Protein AF-M1CPY2-F1 (afdb_monomer)

Nearest PDB structures (foldseek):
  3vcr-assembly1_A  TM=8.381E-01  e=2.082E-04  Oleispira antarctica
  4e38-assembly1_B  TM=8.653E-01  e=1.927E-03  Vibrionales bacterium SWAT-3
  5xsf-assembly1_A  TM=8.744E-01  e=2.066E-03  Zymomonas mobilis subsp. mobilis ZM4 = ATCC 31821
  1vhc-assembly2_D  TM=8.678E-01  e=7.744E-03  Haemophilus influenzae
  4i9a-assembly1_A  TM=6.554E-01  e=1.664E-02  Sus scrofa

Sequence (72 aa):
MDILVGVSESDVLYIPGVMTPTEILSAFSAGAKIVKVYPVSALGGVGYISALKRPFSHIPMVASQGITIVQI

pLDDT: mean 90.56, std 9.56, range [56.22, 97.69]

Radius of gyration: 12.79 Å; Cα contacts (8 Å, |Δi|>4): 89; chains: 1; bounding box: 28×27×31 Å

Structure (mmCIF, N/CA/C/O backbone):
data_AF-M1CPY2-F1
#
_entry.id   AF-M1CPY2-F1
#
loop_
_atom_site.group_PDB
_atom_site.id
_atom_site.type_symbol
_atom_site.label_atom_id
_atom_site.label_alt_id
_atom_site.label_comp_id
_atom_site.label_asym_id
_atom_site.label_entity_id
_atom_site.label_seq_id
_atom_site.pdbx_PDB_ins_code
_atom_site.Cartn_x
_atom_site.Cartn_y
_atom_site.Cartn_z
_atom_site.occupancy
_atom_site.B_iso_or_equiv
_atom_site.auth_seq_id
_atom_site.auth_comp_id
_atom_site.auth_asym_id
_atom_site.auth_atom_id
_atom_site.pdbx_PDB_model_num
ATOM 1 N N . MET A 1 1 ? 6.808 -13.682 -7.924 1.00 56.22 1 MET A N 1
ATOM 2 C CA . MET A 1 1 ? 7.639 -12.636 -8.562 1.00 56.22 1 MET A CA 1
ATOM 3 C C . MET A 1 1 ? 7.891 -12.918 -10.041 1.00 56.22 1 MET A C 1
ATOM 5 O O . MET A 1 1 ? 8.276 -11.997 -10.744 1.00 56.22 1 MET A O 1
ATOM 9 N N . ASP A 1 2 ? 7.572 -14.115 -10.536 1.00 64.62 2 ASP A N 1
ATOM 10 C CA . ASP A 1 2 ? 7.746 -14.504 -11.947 1.00 64.62 2 ASP A CA 1
ATOM 11 C C . ASP A 1 2 ? 7.044 -13.582 -12.951 1.00 64.62 2 ASP A C 1
ATOM 13 O O . ASP A 1 2 ? 7.589 -13.299 -14.011 1.00 64.62 2 ASP A O 1
ATOM 17 N N . ILE A 1 3 ? 5.872 -13.038 -12.600 1.00 73.69 3 ILE A N 1
ATOM 18 C CA . ILE A 1 3 ? 5.158 -12.085 -13.468 1.00 73.69 3 ILE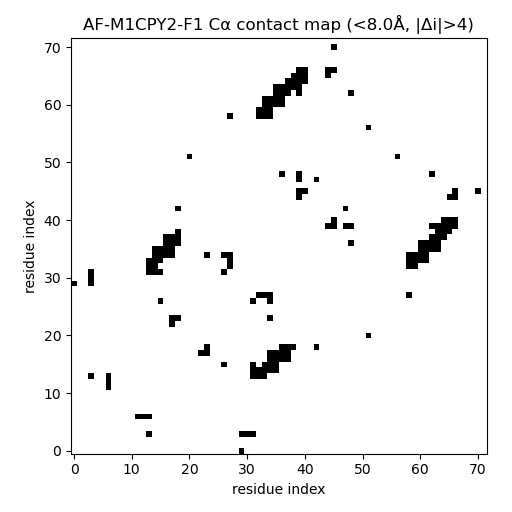 A CA 1
ATOM 19 C C . ILE A 1 3 ? 5.975 -10.806 -13.657 1.00 73.69 3 ILE A C 1
ATOM 21 O O . ILE A 1 3 ? 6.055 -10.295 -14.765 1.00 73.69 3 ILE A O 1
ATOM 25 N N . LEU A 1 4 ? 6.606 -10.307 -12.590 1.00 73.94 4 LEU A N 1
ATOM 26 C CA . LEU A 1 4 ? 7.384 -9.072 -12.637 1.00 73.94 4 LEU A CA 1
ATOM 27 C C . LEU A 1 4 ? 8.635 -9.227 -13.513 1.00 73.94 4 LEU A C 1
ATOM 29 O O . LEU A 1 4 ? 8.980 -8.315 -14.256 1.00 73.94 4 LEU A O 1
ATOM 33 N N . VAL A 1 5 ? 9.264 -10.403 -13.455 1.00 68.44 5 VAL A N 1
ATOM 34 C CA . VAL A 1 5 ? 10.360 -10.782 -14.357 1.00 68.44 5 VAL A CA 1
ATOM 35 C C . VAL A 1 5 ? 9.859 -10.863 -15.802 1.00 68.44 5 VAL A C 1
ATOM 37 O O . VAL A 1 5 ? 10.529 -10.396 -16.711 1.00 68.44 5 VAL A O 1
ATOM 40 N N . GLY A 1 6 ? 8.653 -11.392 -16.023 1.00 71.75 6 GLY A N 1
ATOM 41 C CA . GLY A 1 6 ? 8.059 -11.494 -17.358 1.00 71.75 6 GLY A CA 1
ATOM 42 C C . GLY A 1 6 ? 7.677 -10.159 -18.008 1.00 71.75 6 GLY A C 1
ATOM 43 O O . GLY A 1 6 ? 7.647 -10.082 -19.232 1.00 71.75 6 GLY A O 1
ATOM 44 N N . VAL A 1 7 ? 7.388 -9.108 -17.229 1.00 80.06 7 VAL A N 1
ATOM 45 C CA . VAL A 1 7 ? 7.014 -7.782 -17.765 1.00 80.06 7 VAL A CA 1
ATOM 46 C C . VAL A 1 7 ? 8.150 -6.757 -17.790 1.00 80.06 7 VAL A C 1
ATOM 48 O O . VAL A 1 7 ? 7.943 -5.672 -18.330 1.00 80.06 7 VAL A O 1
ATOM 51 N N . SER A 1 8 ? 9.344 -7.059 -17.267 1.00 69.75 8 SER A N 1
ATOM 52 C CA . SER A 1 8 ? 10.432 -6.071 -17.143 1.00 69.75 8 SER A CA 1
ATOM 53 C C . SER A 1 8 ? 10.939 -5.502 -18.474 1.00 69.75 8 SER A C 1
ATOM 55 O O . SER A 1 8 ? 11.488 -4.405 -18.484 1.00 69.75 8 SER A O 1
ATOM 57 N N . GLU A 1 9 ? 10.741 -6.220 -19.583 1.00 73.00 9 GLU A N 1
ATOM 58 C CA . GLU A 1 9 ? 11.115 -5.790 -20.942 1.00 73.00 9 GLU A CA 1
ATOM 59 C C . GLU A 1 9 ? 9.920 -5.308 -21.784 1.00 73.00 9 GLU A C 1
ATOM 61 O O . GLU A 1 9 ? 10.058 -5.027 -22.972 1.00 73.00 9 GLU A O 1
ATOM 66 N N . SER A 1 10 ? 8.734 -5.211 -21.182 1.00 76.94 10 SER A N 1
ATOM 67 C CA . SER A 1 10 ? 7.508 -4.775 -21.853 1.00 76.94 10 SER A CA 1
ATOM 68 C C . SER A 1 10 ? 7.056 -3.407 -21.345 1.00 76.94 10 SER A C 1
ATOM 70 O O . SER A 1 10 ? 7.291 -3.058 -20.190 1.00 76.94 10 SER A O 1
ATOM 72 N N . ASP A 1 11 ? 6.301 -2.665 -22.155 1.00 84.38 11 ASP A N 1
ATOM 73 C CA . ASP A 1 11 ? 5.674 -1.396 -21.745 1.00 84.38 11 ASP A CA 1
ATOM 74 C C . ASP A 1 11 ? 4.461 -1.583 -20.800 1.00 84.38 11 ASP A C 1
ATOM 76 O O . ASP A 1 11 ? 3.604 -0.707 -20.661 1.00 84.38 11 ASP A O 1
ATOM 80 N N . VAL A 1 12 ? 4.353 -2.737 -20.134 1.00 89.56 12 VAL A N 1
ATOM 81 C CA . VAL A 1 12 ? 3.225 -3.078 -19.262 1.00 89.56 12 VAL A CA 1
ATOM 82 C C . VAL A 1 12 ? 3.500 -2.637 -17.827 1.00 89.56 12 VAL A C 1
ATOM 84 O O . VAL A 1 12 ? 4.480 -3.031 -17.196 1.00 89.56 12 VAL A O 1
ATOM 87 N N . LEU A 1 13 ? 2.573 -1.865 -17.257 1.00 89.56 13 LEU A N 1
ATOM 88 C CA . LEU A 1 13 ? 2.602 -1.525 -15.839 1.00 89.56 13 LEU A CA 1
ATOM 89 C C . LEU A 1 13 ? 2.008 -2.662 -14.998 1.00 89.56 13 LEU A C 1
ATOM 91 O O . LEU A 1 13 ? 0.797 -2.883 -14.991 1.00 89.56 13 LEU A O 1
ATOM 95 N N . TYR A 1 14 ? 2.855 -3.337 -14.226 1.00 91.94 14 TYR A N 1
ATOM 96 C CA . TYR A 1 14 ? 2.417 -4.300 -13.220 1.00 91.94 14 TYR A CA 1
ATOM 97 C C . TYR A 1 14 ? 2.153 -3.624 -11.868 1.00 91.94 14 TYR A C 1
ATOM 99 O O . TYR A 1 14 ? 3.030 -2.957 -11.315 1.00 91.94 14 TYR A O 1
ATOM 107 N N . ILE A 1 15 ? 0.947 -3.829 -11.326 1.00 95.06 15 ILE A N 1
ATOM 108 C CA . ILE A 1 15 ? 0.500 -3.283 -10.037 1.00 95.06 15 ILE A CA 1
ATOM 109 C C . ILE A 1 15 ? 0.060 -4.444 -9.130 1.00 95.06 15 ILE A C 1
ATOM 111 O O . ILE A 1 15 ? -1.089 -4.886 -9.222 1.00 95.06 15 ILE A O 1
ATOM 115 N N . PRO A 1 16 ? 0.939 -4.970 -8.259 1.00 95.56 16 PRO A N 1
ATOM 116 C CA . PRO A 1 16 ? 0.582 -6.069 -7.374 1.00 95.56 16 PRO A CA 1
ATOM 117 C C . PRO A 1 16 ? -0.438 -5.627 -6.323 1.00 95.56 16 PRO A C 1
ATOM 119 O O . PRO A 1 16 ? -0.360 -4.522 -5.779 1.00 95.56 16 PRO A O 1
ATOM 122 N N . GLY A 1 17 ? -1.379 -6.521 -6.019 1.00 96.31 17 GLY A N 1
ATOM 123 C CA . GLY A 1 17 ? -2.259 -6.392 -4.862 1.00 96.31 17 GLY A CA 1
ATOM 124 C C . GLY A 1 17 ? -1.509 -6.724 -3.574 1.00 96.31 17 GLY A C 1
ATOM 125 O O . GLY A 1 17 ? -0.805 -7.729 -3.525 1.00 96.31 17 GLY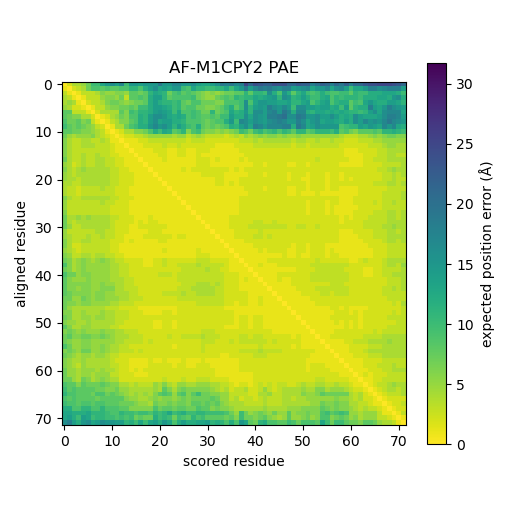 A O 1
ATOM 126 N N . VAL A 1 18 ? -1.657 -5.888 -2.549 1.00 97.25 18 VAL A N 1
ATOM 127 C CA . VAL A 1 18 ? -1.007 -6.049 -1.240 1.00 97.25 18 VAL A CA 1
ATOM 128 C C . VAL A 1 18 ? -1.979 -5.713 -0.113 1.00 97.25 18 VAL A C 1
ATOM 130 O O . VAL A 1 18 ? -2.878 -4.883 -0.282 1.00 97.25 18 VAL A O 1
ATOM 133 N N . MET A 1 19 ? -1.781 -6.333 1.049 1.00 96.88 19 MET A N 1
ATOM 134 C CA . MET A 1 19 ? -2.587 -6.102 2.247 1.00 96.88 19 MET A CA 1
ATOM 135 C C . MET A 1 19 ? -1.771 -5.567 3.419 1.00 96.88 19 MET A C 1
ATOM 137 O O . MET A 1 19 ? -2.352 -4.898 4.261 1.00 96.88 19 MET A O 1
ATOM 141 N N . THR A 1 20 ? -0.464 -5.837 3.493 1.00 96.81 20 THR A N 1
ATOM 142 C CA . THR A 1 20 ? 0.363 -5.607 4.691 1.00 96.81 20 THR A CA 1
ATOM 143 C C . THR A 1 20 ? 1.644 -4.802 4.414 1.00 96.81 20 THR A C 1
ATOM 145 O O . THR A 1 20 ? 2.127 -4.783 3.280 1.00 96.81 20 THR A O 1
ATOM 148 N N . PRO A 1 21 ? 2.263 -4.179 5.443 1.00 97.19 21 PRO A N 1
ATOM 149 C CA . PRO A 1 21 ? 3.559 -3.502 5.314 1.00 97.19 21 PRO A CA 1
ATOM 150 C C . PRO A 1 21 ? 4.659 -4.364 4.687 1.00 97.19 21 PRO A C 1
ATOM 152 O O . PRO A 1 21 ? 5.419 -3.883 3.849 1.00 97.19 21 PRO A O 1
ATOM 155 N N . THR A 1 22 ? 4.730 -5.641 5.070 1.00 97.69 22 THR A N 1
ATOM 156 C CA . THR A 1 22 ? 5.734 -6.569 4.542 1.00 97.69 22 THR A CA 1
ATOM 157 C C . THR A 1 22 ? 5.521 -6.813 3.055 1.00 97.69 22 THR A C 1
ATOM 159 O O . THR A 1 22 ? 6.472 -6.720 2.289 1.00 97.69 22 THR A O 1
ATOM 162 N N . GLU A 1 23 ? 4.283 -7.050 2.6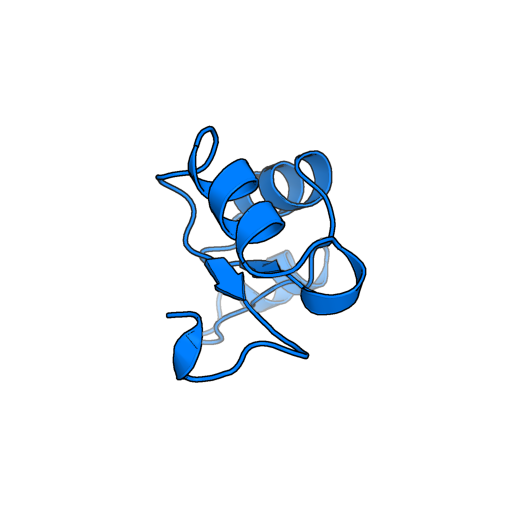19 1.00 97.44 23 GLU A N 1
ATOM 163 C CA . GLU A 1 23 ? 3.978 -7.256 1.198 1.00 97.44 23 GLU A CA 1
ATOM 164 C C . GLU A 1 23 ? 4.246 -6.006 0.357 1.00 97.44 23 GLU A C 1
ATOM 166 O O . GLU A 1 23 ? 4.760 -6.127 -0.753 1.00 97.44 23 GLU A O 1
ATOM 171 N N . ILE A 1 24 ? 3.948 -4.811 0.884 1.00 97.56 24 ILE A N 1
ATOM 172 C CA . ILE A 1 24 ? 4.276 -3.534 0.230 1.00 97.56 24 ILE A CA 1
ATOM 173 C C . ILE A 1 24 ? 5.779 -3.449 -0.025 1.00 97.56 24 ILE A C 1
ATOM 175 O O . ILE A 1 24 ? 6.199 -3.208 -1.158 1.00 97.56 24 ILE A O 1
ATOM 179 N N . LEU A 1 25 ? 6.584 -3.672 1.017 1.00 96.94 25 LEU A N 1
ATOM 180 C CA . LEU A 1 25 ? 8.035 -3.602 0.913 1.00 96.94 25 LEU A CA 1
ATOM 181 C C . LEU A 1 25 ? 8.571 -4.683 -0.029 1.00 96.94 25 LEU A C 1
ATOM 183 O O . LEU A 1 25 ? 9.349 -4.373 -0.922 1.00 96.94 25 LEU A O 1
ATOM 187 N N . SER A 1 26 ? 8.110 -5.930 0.107 1.00 96.19 26 SER A N 1
ATOM 188 C CA . SER A 1 26 ? 8.520 -7.032 -0.767 1.00 96.19 26 SER A CA 1
ATOM 189 C C . SER A 1 26 ? 8.195 -6.761 -2.236 1.00 96.19 26 SER A C 1
ATOM 191 O O . SER A 1 26 ? 9.034 -7.015 -3.096 1.00 96.19 26 SER A O 1
ATOM 193 N N . ALA A 1 27 ? 7.009 -6.229 -2.540 1.00 95.44 27 ALA A N 1
ATOM 194 C CA . ALA A 1 27 ? 6.613 -5.892 -3.903 1.00 95.44 27 ALA A CA 1
ATOM 195 C C . ALA A 1 27 ? 7.460 -4.752 -4.482 1.00 95.44 27 ALA A C 1
ATOM 197 O O . ALA A 1 27 ? 7.923 -4.842 -5.620 1.00 95.44 27 ALA A O 1
ATOM 198 N N . PHE A 1 28 ? 7.692 -3.697 -3.701 1.00 95.44 28 PHE A N 1
ATOM 199 C CA . PHE A 1 28 ? 8.497 -2.562 -4.137 1.00 95.44 28 PHE A CA 1
ATOM 200 C C . PHE A 1 28 ? 9.966 -2.954 -4.343 1.00 95.44 28 PHE A C 1
ATOM 202 O O . PHE A 1 28 ? 10.536 -2.667 -5.391 1.00 95.44 28 PHE A O 1
ATOM 209 N N 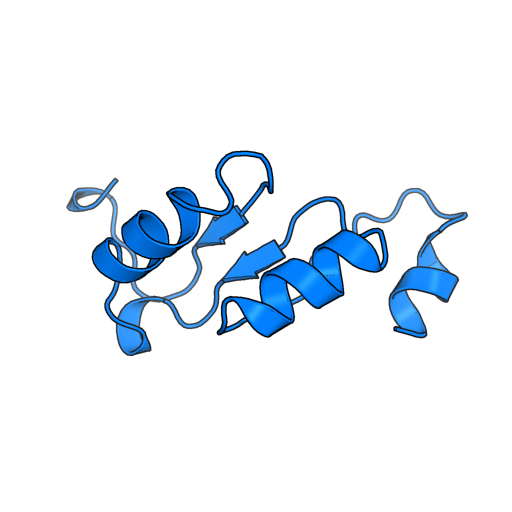. SER A 1 29 ? 10.554 -3.707 -3.406 1.00 94.5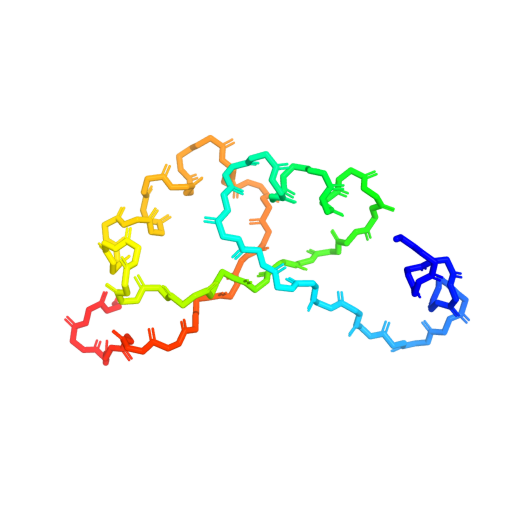6 29 SER A N 1
ATOM 210 C CA . SER A 1 29 ? 11.916 -4.245 -3.526 1.00 94.56 29 SER A CA 1
ATOM 211 C C . SER A 1 29 ? 12.086 -5.202 -4.706 1.00 94.56 29 SER A C 1
ATOM 213 O O . SER A 1 29 ? 13.193 -5.335 -5.217 1.00 94.56 29 SER A O 1
ATOM 215 N N . ALA A 1 30 ? 11.009 -5.843 -5.166 1.00 93.00 30 ALA A N 1
ATOM 216 C CA . ALA A 1 30 ? 11.032 -6.662 -6.373 1.00 93.00 30 ALA A CA 1
ATOM 217 C C . ALA A 1 30 ? 11.166 -5.835 -7.660 1.00 93.00 30 ALA A C 1
ATOM 219 O O . ALA A 1 30 ? 11.569 -6.380 -8.680 1.00 93.00 30 ALA A O 1
ATOM 220 N N . GLY A 1 31 ? 10.803 -4.548 -7.627 1.00 92.06 31 GLY A N 1
ATOM 221 C CA . GLY A 1 31 ? 10.765 -3.659 -8.791 1.00 92.06 31 GLY A CA 1
ATOM 222 C C . GLY A 1 31 ? 9.367 -3.153 -9.162 1.00 92.06 31 GLY A C 1
ATOM 223 O O . GLY A 1 31 ? 9.214 -2.495 -10.193 1.00 92.06 31 GLY A O 1
ATOM 224 N N . ALA A 1 32 ? 8.331 -3.427 -8.359 1.00 94.12 32 ALA A N 1
ATOM 225 C CA . ALA A 1 32 ? 7.020 -2.826 -8.592 1.00 94.12 32 ALA A CA 1
ATOM 226 C C . ALA A 1 32 ? 7.093 -1.304 -8.397 1.00 94.12 32 ALA A C 1
ATOM 228 O O . ALA A 1 32 ? 7.530 -0.819 -7.357 1.00 94.12 32 ALA A O 1
ATOM 229 N N . LYS A 1 33 ? 6.618 -0.540 -9.385 1.00 94.44 33 LYS A N 1
ATOM 230 C CA . LYS A 1 33 ? 6.639 0.935 -9.345 1.00 94.44 33 LYS A CA 1
ATOM 231 C C . LYS A 1 33 ? 5.500 1.531 -8.508 1.00 94.44 33 LYS A C 1
ATOM 233 O O . LYS A 1 33 ? 5.571 2.683 -8.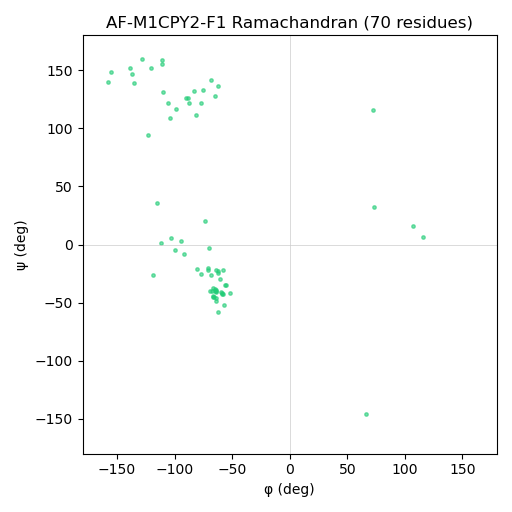094 1.00 94.44 33 LYS A O 1
ATOM 238 N N . ILE A 1 34 ? 4.436 0.762 -8.296 1.00 96.50 34 ILE A N 1
ATOM 239 C CA . ILE A 1 34 ? 3.223 1.140 -7.568 1.00 96.50 34 ILE A CA 1
ATOM 240 C C . ILE A 1 34 ? 2.562 -0.132 -7.042 1.00 96.50 34 ILE A C 1
ATOM 242 O O . ILE A 1 34 ? 2.648 -1.175 -7.688 1.00 96.50 34 ILE A O 1
ATOM 246 N N . VAL A 1 35 ? 1.887 -0.056 -5.897 1.00 97.50 35 VAL A N 1
ATOM 247 C CA . VAL A 1 35 ? 1.137 -1.185 -5.321 1.00 97.50 35 VAL A CA 1
ATOM 248 C C . VAL A 1 35 ? -0.344 -0.845 -5.158 1.00 97.50 35 VAL A C 1
ATOM 250 O O . VAL A 1 35 ? -0.713 0.314 -4.964 1.00 97.50 35 VAL A O 1
ATOM 253 N N . LYS A 1 36 ? -1.213 -1.855 -5.218 1.00 97.56 36 LYS A N 1
ATOM 254 C CA . LYS A 1 36 ? -2.650 -1.717 -4.963 1.00 97.56 36 LYS A CA 1
ATOM 255 C C . LYS A 1 36 ? -2.975 -2.267 -3.579 1.00 97.56 36 LYS A C 1
ATOM 257 O O . LYS A 1 36 ? -2.977 -3.478 -3.386 1.00 97.56 36 LYS A O 1
ATOM 262 N N . VAL A 1 37 ? -3.299 -1.391 -2.634 1.00 97.56 37 VAL A N 1
ATOM 263 C CA . VAL A 1 37 ? -3.775 -1.805 -1.310 1.00 97.56 37 VAL A CA 1
ATOM 264 C C . VAL A 1 37 ? -5.232 -2.241 -1.437 1.00 97.56 37 VAL A C 1
ATOM 266 O O . VAL A 1 37 ? -6.077 -1.474 -1.909 1.00 97.56 37 VAL A O 1
ATOM 269 N N . TYR A 1 38 ? -5.524 -3.483 -1.064 1.00 96.38 38 TYR A N 1
ATOM 270 C CA . TYR A 1 38 ? -6.841 -4.088 -1.251 1.00 96.38 38 TYR A CA 1
ATOM 271 C C . TYR A 1 38 ? -7.060 -5.257 -0.282 1.00 96.38 38 TYR A C 1
ATOM 273 O O . TYR A 1 38 ? -6.153 -6.075 -0.174 1.00 96.38 38 TYR A O 1
ATOM 281 N N . PRO A 1 39 ? -8.259 -5.437 0.314 1.00 95.75 39 PRO A N 1
ATOM 282 C CA . PRO A 1 39 ? -9.428 -4.547 0.307 1.00 95.75 39 PRO A CA 1
ATOM 283 C C . PRO A 1 39 ? -9.365 -3.521 1.450 1.00 95.75 39 PRO A C 1
ATOM 285 O O . PRO A 1 39 ? -9.319 -3.885 2.622 1.00 95.75 39 PRO A O 1
ATOM 288 N N . VAL A 1 40 ? -9.392 -2.224 1.132 1.00 96.00 40 VAL A N 1
ATOM 289 C CA . VAL A 1 40 ? -9.073 -1.175 2.121 1.00 96.00 40 VAL A CA 1
ATOM 290 C C . VAL A 1 40 ? -10.128 -1.047 3.218 1.00 96.00 40 VAL A C 1
ATOM 292 O O . VAL A 1 40 ? -9.768 -0.889 4.384 1.00 96.00 40 VAL A O 1
ATOM 295 N N . SER A 1 41 ? -11.420 -1.145 2.894 1.00 94.06 41 SER A N 1
ATOM 296 C CA . SER A 1 41 ? -12.489 -1.036 3.900 1.00 94.06 41 SER A CA 1
ATOM 297 C C . SER A 1 41 ? -12.369 -2.073 5.018 1.00 94.06 41 SER A C 1
ATOM 299 O O . SER A 1 41 ? -12.495 -1.720 6.188 1.00 94.06 41 SER A O 1
ATOM 301 N N . ALA A 1 42 ? -12.052 -3.324 4.679 1.00 95.50 42 ALA A N 1
ATOM 302 C CA . ALA A 1 42 ? -11.886 -4.402 5.654 1.0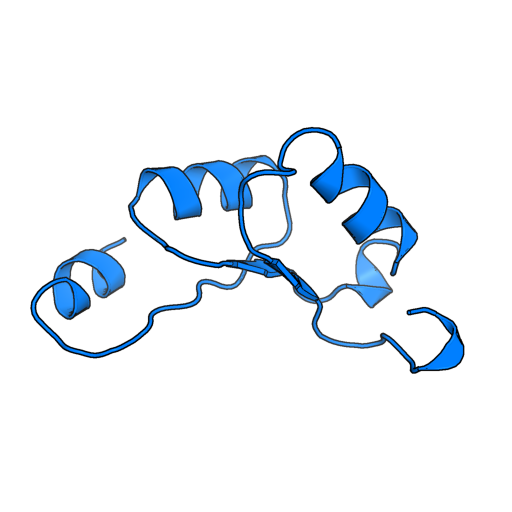0 95.50 42 ALA A CA 1
ATOM 303 C C . ALA A 1 42 ? -10.619 -4.253 6.517 1.00 95.50 42 ALA A C 1
ATOM 305 O O . ALA A 1 42 ? -10.547 -4.827 7.599 1.00 95.50 42 ALA A O 1
ATOM 306 N N . LEU A 1 43 ? -9.632 -3.478 6.057 1.00 95.75 43 LEU A N 1
ATOM 307 C CA . LEU A 1 43 ? -8.349 -3.274 6.737 1.00 95.75 43 LEU A CA 1
ATOM 308 C C . LEU A 1 43 ? -8.321 -2.029 7.638 1.00 95.75 43 LEU A C 1
ATOM 310 O O . LEU A 1 43 ? -7.288 -1.723 8.225 1.00 95.75 43 LEU A O 1
ATOM 314 N N . GLY A 1 44 ? -9.438 -1.305 7.767 1.00 94.38 44 GLY A N 1
ATOM 315 C CA . GLY A 1 44 ? -9.520 -0.073 8.564 1.00 94.38 44 GLY A CA 1
ATOM 316 C C . GLY A 1 44 ? -9.618 1.212 7.736 1.00 94.38 44 GLY A C 1
ATOM 317 O O . GLY A 1 44 ? -9.404 2.309 8.255 1.00 94.38 44 GLY A O 1
ATOM 318 N N . GLY A 1 45 ? -9.950 1.104 6.447 1.00 94.50 45 GLY A N 1
ATOM 319 C CA . GLY A 1 45 ? -10.328 2.243 5.613 1.00 94.50 45 GLY A CA 1
ATOM 320 C C . GLY A 1 45 ? -9.184 3.231 5.364 1.00 94.50 45 GLY A C 1
ATOM 321 O O . GLY A 1 45 ? -8.009 2.871 5.276 1.00 94.50 45 GLY A O 1
ATOM 322 N N . VAL A 1 46 ? -9.526 4.519 5.275 1.00 94.00 46 VAL A N 1
ATOM 323 C CA . VAL A 1 46 ? -8.551 5.608 5.071 1.00 94.00 46 VAL A CA 1
ATOM 324 C C . VAL A 1 46 ? -7.529 5.697 6.206 1.00 94.00 46 VAL A C 1
ATOM 326 O O . VAL A 1 46 ? -6.373 6.053 5.962 1.00 94.00 46 VAL A O 1
ATOM 329 N N . GLY A 1 47 ? -7.910 5.316 7.429 1.00 95.31 47 GLY A N 1
ATOM 330 C CA . GLY A 1 47 ? -6.981 5.235 8.556 1.00 95.31 47 GLY A CA 1
ATOM 331 C C . GLY A 1 47 ? -5.835 4.260 8.283 1.00 95.31 47 GLY A C 1
ATOM 332 O O . GLY A 1 47 ? -4.677 4.591 8.537 1.00 95.31 47 GLY A O 1
ATOM 333 N N . TYR A 1 48 ? -6.134 3.112 7.668 1.00 95.81 48 TYR A N 1
ATOM 334 C CA . TYR A 1 48 ? -5.121 2.128 7.291 1.00 95.81 48 TYR A CA 1
ATOM 335 C C . TYR A 1 48 ? -4.144 2.672 6.241 1.00 95.81 48 TYR A C 1
ATOM 337 O O . TYR A 1 48 ? -2.931 2.625 6.435 1.00 95.81 48 TYR A O 1
ATOM 345 N N . ILE A 1 49 ? -4.658 3.286 5.170 1.00 95.38 49 ILE A N 1
ATOM 346 C CA . ILE A 1 49 ? -3.823 3.934 4.142 1.00 95.38 49 ILE A CA 1
ATOM 347 C C . ILE A 1 49 ? -2.942 5.029 4.752 1.00 95.38 49 ILE A C 1
ATOM 349 O O . ILE A 1 49 ? -1.760 5.135 4.428 1.00 95.38 49 ILE A O 1
ATOM 353 N N . SER A 1 50 ? -3.498 5.827 5.664 1.00 94.81 50 SER A N 1
ATOM 354 C CA . SER A 1 50 ? -2.758 6.891 6.348 1.00 94.81 50 SER A CA 1
ATOM 355 C C . SER A 1 50 ? -1.636 6.329 7.223 1.00 94.81 50 SER A C 1
ATOM 357 O O . SER A 1 50 ? -0.541 6.889 7.250 1.00 94.81 50 SER A O 1
ATOM 359 N N . ALA A 1 51 ? -1.881 5.208 7.908 1.00 96.81 51 ALA A N 1
ATOM 360 C CA . ALA A 1 51 ? -0.871 4.512 8.698 1.00 96.81 51 ALA A CA 1
ATOM 361 C C . ALA A 1 51 ? 0.258 3.948 7.820 1.00 96.81 51 ALA A C 1
ATOM 363 O O . ALA A 1 51 ? 1.422 4.084 8.189 1.00 96.81 51 ALA A O 1
ATOM 364 N N . LEU A 1 52 ? -0.065 3.393 6.646 1.00 96.81 52 LEU A N 1
ATOM 365 C CA . LEU A 1 52 ? 0.917 2.887 5.678 1.00 96.81 52 LEU A CA 1
ATOM 366 C C . LEU A 1 52 ? 1.765 3.999 5.047 1.00 96.81 52 LEU A C 1
ATOM 368 O O . LEU A 1 52 ? 2.972 3.836 4.879 1.00 96.81 52 LEU A O 1
ATOM 372 N N . LYS A 1 53 ? 1.167 5.152 4.726 1.00 94.38 53 LYS A N 1
ATOM 373 C CA . LYS A 1 53 ? 1.890 6.281 4.115 1.00 94.38 53 LYS A CA 1
ATOM 374 C C . LYS A 1 53 ? 2.967 6.886 5.017 1.00 94.38 53 LYS A C 1
ATOM 376 O O . LYS A 1 53 ? 3.879 7.517 4.497 1.00 94.38 53 LYS A O 1
ATOM 381 N N . ARG A 1 54 ? 2.891 6.712 6.343 1.00 94.88 54 ARG A N 1
ATOM 382 C CA . ARG A 1 54 ? 3.907 7.233 7.276 1.00 94.88 54 ARG A CA 1
ATOM 383 C C . ARG A 1 54 ? 5.295 6.612 7.037 1.00 94.88 54 ARG A C 1
ATOM 385 O O . ARG A 1 54 ? 6.218 7.373 6.765 1.00 94.88 54 ARG A O 1
ATOM 392 N N . PRO A 1 55 ? 5.476 5.278 7.102 1.00 95.25 55 PRO A N 1
ATOM 393 C CA . PRO A 1 55 ? 6.760 4.644 6.794 1.00 95.25 55 PRO A CA 1
ATOM 394 C C . PRO A 1 55 ? 7.058 4.553 5.288 1.00 95.25 55 PRO A C 1
ATOM 396 O O . PRO A 1 55 ? 8.223 4.502 4.903 1.00 95.25 55 PRO A O 1
ATOM 399 N N . PHE A 1 56 ? 6.034 4.543 4.428 1.00 96.81 56 PHE A N 1
ATOM 400 C CA . PHE A 1 56 ? 6.181 4.285 2.989 1.00 96.81 56 PHE A CA 1
ATOM 401 C C . PHE A 1 56 ? 5.808 5.488 2.115 1.00 96.81 56 PHE A C 1
ATOM 403 O O . PHE A 1 56 ? 5.264 5.324 1.026 1.00 96.81 56 PHE A O 1
ATOM 410 N N . SER A 1 57 ? 6.097 6.709 2.568 1.00 95.56 57 SER A N 1
ATOM 411 C CA . SER A 1 57 ? 5.746 7.953 1.856 1.00 95.56 57 SER A CA 1
ATOM 412 C C . SER A 1 57 ? 6.322 8.055 0.435 1.00 95.56 57 SER A C 1
ATOM 414 O O . SER A 1 57 ? 5.788 8.791 -0.390 1.00 95.56 57 SER A O 1
ATOM 416 N N . HIS A 1 58 ? 7.386 7.303 0.147 1.00 96.56 58 HIS A N 1
ATOM 417 C CA . HIS A 1 58 ? 8.074 7.238 -1.143 1.00 96.56 58 HIS A CA 1
ATOM 418 C C . HIS A 1 58 ? 7.555 6.129 -2.076 1.00 96.56 58 HIS A C 1
ATOM 420 O O . HIS A 1 58 ? 7.970 6.079 -3.230 1.00 96.56 58 HIS A O 1
ATOM 426 N N . ILE A 1 59 ? 6.672 5.240 -1.603 1.00 97.31 59 ILE A N 1
ATOM 427 C CA . ILE A 1 59 ? 6.111 4.143 -2.400 1.00 97.31 59 ILE A CA 1
ATOM 428 C C . ILE A 1 59 ? 4.728 4.573 -2.908 1.00 97.31 59 ILE A C 1
ATOM 430 O O . ILE A 1 59 ? 3.824 4.781 -2.094 1.00 97.31 59 ILE A O 1
ATOM 434 N N . PRO A 1 60 ? 4.510 4.695 -4.230 1.00 97.12 60 PRO A N 1
ATOM 435 C CA . PRO A 1 60 ? 3.189 4.989 -4.773 1.00 97.12 60 PRO A CA 1
ATOM 436 C C . PRO A 1 60 ? 2.179 3.880 -4.444 1.00 97.12 60 PRO A C 1
ATOM 438 O O . PRO A 1 60 ? 2.467 2.690 -4.592 1.00 97.12 60 PRO A O 1
ATOM 441 N N . MET A 1 61 ? 0.968 4.267 -4.030 1.00 96.56 61 MET A N 1
ATOM 442 C CA . MET A 1 61 ? -0.096 3.332 -3.644 1.00 96.56 61 MET A CA 1
ATOM 443 C C . MET A 1 61 ? -1.446 3.731 -4.235 1.00 96.56 61 MET A C 1
ATOM 445 O O . MET A 1 61 ? -1.834 4.898 -4.179 1.00 96.56 61 MET A O 1
ATOM 449 N N . VAL A 1 62 ? -2.199 2.739 -4.709 1.00 95.62 62 VAL A N 1
ATOM 450 C CA . VAL A 1 62 ? -3.617 2.870 -5.063 1.00 95.62 62 VAL A CA 1
ATOM 451 C C . VAL A 1 62 ? -4.457 2.193 -3.988 1.00 95.62 62 VAL A C 1
ATOM 453 O O . VAL A 1 62 ? -4.304 0.999 -3.742 1.00 95.62 62 VAL A O 1
ATOM 456 N N . ALA A 1 63 ? -5.365 2.939 -3.363 1.00 94.81 63 ALA A N 1
ATOM 457 C CA . ALA A 1 63 ? -6.357 2.388 -2.444 1.00 94.81 63 ALA A CA 1
ATOM 458 C C . ALA A 1 63 ? -7.557 1.846 -3.235 1.00 94.81 63 ALA A C 1
ATOM 460 O O . ALA A 1 63 ? -8.072 2.526 -4.121 1.00 94.81 63 ALA A O 1
ATOM 461 N N . SER A 1 64 ? -8.016 0.630 -2.931 1.00 93.50 64 SER A N 1
ATOM 462 C CA . SER A 1 64 ? -9.138 0.012 -3.640 1.00 93.50 64 SER A CA 1
ATOM 463 C C . SER A 1 64 ? -10.125 -0.679 -2.704 1.00 93.50 64 SER A C 1
ATOM 465 O O . SER A 1 64 ? -9.733 -1.303 -1.718 1.00 93.50 64 SER A O 1
ATOM 467 N N . GLN A 1 65 ? -11.402 -0.632 -3.103 1.00 89.94 65 GLN A N 1
ATOM 468 C CA . GLN A 1 65 ? -12.561 -1.222 -2.425 1.00 89.94 65 GLN A CA 1
ATOM 469 C C . GLN A 1 65 ? -12.977 -0.482 -1.138 1.00 89.94 65 GLN A C 1
ATOM 471 O O . GLN A 1 65 ? -12.245 -0.439 -0.150 1.00 89.94 65 GLN A O 1
ATOM 476 N N . GLY A 1 66 ? -14.190 0.085 -1.173 1.00 86.38 66 GLY A N 1
ATOM 477 C CA . GLY A 1 66 ? -14.856 0.704 -0.023 1.00 86.38 66 GLY A CA 1
ATOM 478 C C . GLY A 1 66 ? -14.297 2.058 0.436 1.00 86.38 66 GLY A C 1
ATOM 479 O O . GLY A 1 66 ? -14.350 2.355 1.626 1.00 86.38 66 GLY A O 1
ATOM 480 N N . ILE A 1 67 ? -13.776 2.865 -0.497 1.00 87.88 67 ILE A N 1
ATOM 481 C CA . ILE A 1 67 ? -13.409 4.274 -0.280 1.00 87.88 67 ILE A CA 1
ATOM 482 C C . ILE A 1 67 ? -14.386 5.154 -1.059 1.00 87.88 67 ILE A C 1
ATOM 484 O O . ILE A 1 67 ? -14.645 4.906 -2.235 1.00 87.88 67 ILE A O 1
ATOM 488 N N . THR A 1 68 ? -14.928 6.168 -0.397 1.00 87.50 68 THR A N 1
ATOM 489 C CA . THR A 1 68 ? -15.881 7.134 -0.957 1.00 87.50 68 THR A CA 1
ATOM 490 C C . THR A 1 68 ? -15.238 8.518 -1.074 1.00 87.50 68 THR A C 1
ATOM 492 O O . THR A 1 68 ? -14.268 8.807 -0.377 1.00 87.50 68 THR A O 1
ATOM 495 N N . ILE A 1 69 ? -15.785 9.390 -1.931 1.00 85.06 69 ILE A N 1
ATOM 496 C CA . ILE A 1 69 ? -15.266 10.755 -2.162 1.00 85.06 69 ILE A CA 1
ATOM 497 C C . ILE A 1 69 ? -15.154 11.574 -0.873 1.00 85.06 69 ILE A C 1
ATOM 499 O O . ILE A 1 69 ? -14.211 12.336 -0.725 1.00 85.06 69 ILE A O 1
ATOM 503 N N . VAL A 1 70 ? -16.071 11.395 0.079 1.00 87.38 70 VAL A N 1
ATOM 504 C CA . VAL A 1 70 ? -16.079 12.164 1.337 1.00 87.38 70 VAL A CA 1
ATOM 505 C C . VAL A 1 70 ? -14.928 11.809 2.288 1.00 87.38 70 VAL A C 1
ATOM 507 O O . VAL A 1 70 ? -14.824 12.391 3.362 1.00 87.38 70 VAL A O 1
ATOM 510 N N . GLN A 1 71 ? -14.093 10.830 1.932 1.00 74.88 71 GLN A N 1
ATOM 511 C CA . GLN A 1 71 ? -12.976 10.354 2.749 1.00 74.88 71 GLN A CA 1
ATOM 512 C C . GLN A 1 71 ? -11.599 10.695 2.146 1.00 74.88 71 GLN A C 1
ATOM 514 O O . GLN A 1 71 ? -10.589 10.275 2.712 1.00 74.88 71 GLN A O 1
ATOM 519 N N . ILE A 1 72 ? -11.554 11.391 1.003 1.00 68.56 72 ILE A N 1
ATOM 520 C CA . ILE A 1 72 ? -10.334 11.766 0.263 1.00 68.56 72 ILE A CA 1
ATOM 521 C C . ILE A 1 72 ? -10.128 13.274 0.383 1.00 68.56 72 ILE A C 1
ATOM 523 O O . ILE A 1 72 ? -8.965 13.675 0.604 1.00 68.56 72 ILE A O 1
#

Mean predicted aligned error: 4.18 Å

Organism: Solanum tuberosum (NCBI:txid4113)

Solvent-accessible surface area (backbone atoms only — not comparable to full-atom values): 4405 Å² total; per-residue (Å²): 114,66,67,61,67,70,33,71,90,48,99,58,88,63,62,55,78,27,79,48,74,65,50,49,51,55,44,42,77,73,66,41,76,34,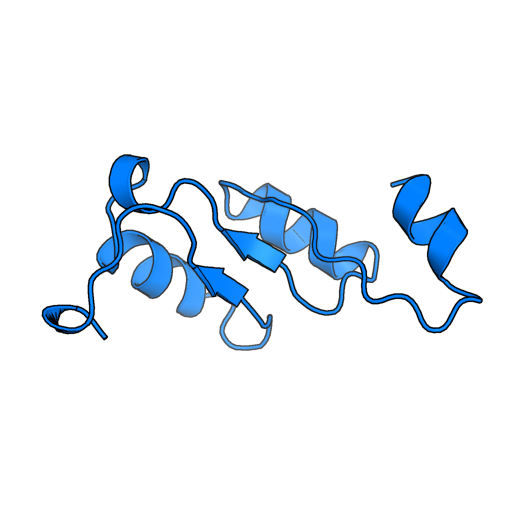37,29,38,48,59,27,43,85,64,53,29,66,60,38,55,55,60,52,40,69,87,38,68,87,58,50,73,44,84,36,58,78,80,58,80,95,72,114

InterPro domains:
  IPR000887 KDPG/KHG aldolase [PF01081] (2-70)
  IPR000887 KDPG/KHG aldolase [PTHR30246] (1-71)
  IPR013785 Aldolase-type TIM barrel [G3DSA:3.20.20.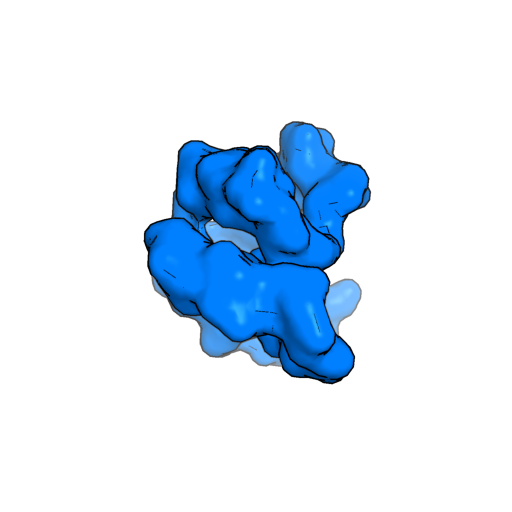70] (1-72)

Foldseek 3Di:
DVVCVVCVPPPDQDEEEDADLVRLVVCVVSPHQEYEDPDQVVNPHVVNVVVSCVVPVVHHYHHDHDHDPVSD

Secondary structure (DSSP, 8-state):
-HHHHHHTTSS-----EE-SHHHHHHHHHHT-S-EEE--TGGGTHHHHHHHHHTTTTTS-EEE-SS--GGG-